Protein AF-A0A933Y8Z1-F1 (afdb_monomer_lite)

Secondary structure (DSSP, 8-state):
--------PPPHHHHHHHHHHHHHHSPPHHHHHHHHHHHHHHHHHHHHHHHHHHHHHHHHHHHHHHHHHHHHHHHHHHT----

Foldseek 3Di:
DDPPDPDPDDDPVNVVVVVVVVVVPDDDPVNVVVVVVVVVVVVVVVVVVCPVVVVVVVVVVVVVVVVVVVVQVVCVVVVNDDD

Structure (mmCIF, N/CA/C/O backbone):
data_AF-A0A933Y8Z1-F1
#
_entry.id   AF-A0A933Y8Z1-F1
#
loop_
_atom_site.group_PDB
_atom_site.id
_atom_site.type_symbol
_atom_site.label_atom_id
_atom_site.label_alt_id
_atom_site.label_comp_id
_atom_site.label_asym_id
_atom_site.label_entity_id
_atom_site.label_seq_id
_atom_site.pdbx_PDB_ins_code
_atom_site.Cartn_x
_atom_site.Cartn_y
_atom_site.Cartn_z
_atom_site.occupancy
_atom_site.B_iso_or_equiv
_atom_site.auth_seq_id
_atom_site.auth_comp_id
_atom_site.auth_asym_id
_atom_site.auth_atom_id
_atom_site.pdbx_PDB_model_num
ATOM 1 N N . MET A 1 1 ? -65.095 12.286 24.198 1.00 43.62 1 MET A N 1
ATOM 2 C CA . MET A 1 1 ? -64.133 12.305 25.324 1.00 43.62 1 MET A CA 1
ATOM 3 C C . MET A 1 1 ? -62.816 11.705 24.848 1.00 43.62 1 MET A C 1
ATOM 5 O O . MET A 1 1 ? -62.768 10.510 24.592 1.00 43.62 1 MET A O 1
ATOM 9 N N . ALA A 1 2 ? -61.779 12.519 24.631 1.00 49.81 2 ALA A N 1
ATOM 10 C CA . ALA A 1 2 ? -60.482 12.033 24.155 1.00 49.81 2 ALA A CA 1
ATOM 11 C C . ALA A 1 2 ? -59.668 11.456 25.328 1.00 49.81 2 ALA A C 1
ATOM 13 O O . ALA A 1 2 ? -59.403 12.158 26.305 1.00 49.81 2 ALA A O 1
ATOM 14 N N . LYS A 1 3 ? -59.289 10.173 25.245 1.00 52.72 3 LYS A N 1
ATOM 15 C CA . LYS A 1 3 ? -58.392 9.521 26.211 1.00 52.72 3 LYS A CA 1
ATOM 16 C C . LYS A 1 3 ? -57.018 10.197 26.145 1.00 52.72 3 LYS A C 1
ATOM 18 O O . LYS A 1 3 ? -56.299 10.037 25.165 1.00 52.72 3 LYS A O 1
ATOM 23 N N . LYS A 1 4 ? -56.654 10.950 27.188 1.00 55.53 4 LYS A N 1
ATOM 24 C CA . LYS A 1 4 ? -55.299 11.491 27.363 1.00 55.53 4 LYS A CA 1
ATOM 25 C C . LYS A 1 4 ? -54.340 10.322 27.593 1.00 55.53 4 LYS A C 1
ATOM 27 O O . LYS A 1 4 ? -54.329 9.734 28.669 1.00 55.53 4 LYS A O 1
ATOM 32 N N . THR A 1 5 ? -53.552 9.967 26.586 1.00 56.91 5 THR A N 1
ATOM 33 C CA . THR A 1 5 ? -52.430 9.037 26.742 1.00 56.91 5 THR A CA 1
ATOM 34 C C . THR A 1 5 ? -51.368 9.717 27.604 1.00 56.91 5 THR A C 1
ATOM 36 O O . THR A 1 5 ? -50.830 10.754 27.206 1.00 56.91 5 THR A O 1
ATOM 39 N N . SER A 1 6 ? -51.089 9.189 28.799 1.00 59.06 6 SER A N 1
ATOM 40 C CA . SER A 1 6 ? -50.006 9.708 29.635 1.00 59.06 6 SER A CA 1
ATOM 41 C C . SER A 1 6 ? -48.683 9.545 28.884 1.00 59.06 6 SER A C 1
ATOM 43 O O . SER A 1 6 ? -48.360 8.470 28.376 1.00 59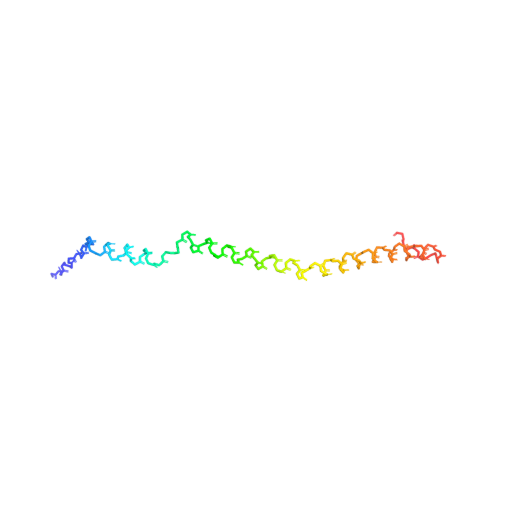.06 6 SER A O 1
ATOM 45 N N . LYS A 1 7 ? -47.921 10.635 28.747 1.00 64.12 7 LYS A N 1
ATOM 46 C CA . LYS A 1 7 ? -46.564 10.565 28.201 1.00 64.12 7 LYS A CA 1
ATOM 47 C C . LYS A 1 7 ? -45.740 9.711 29.168 1.00 64.12 7 LYS A C 1
ATOM 49 O O . LYS A 1 7 ? -45.519 10.129 30.301 1.00 64.12 7 LYS A O 1
ATOM 54 N N . LYS A 1 8 ? -45.328 8.508 28.748 1.00 67.50 8 LYS A N 1
ATOM 55 C CA . LYS A 1 8 ? -44.358 7.690 29.493 1.00 67.50 8 LYS A CA 1
ATOM 56 C C . LYS A 1 8 ? -43.084 8.522 29.652 1.00 67.50 8 LYS A C 1
ATOM 58 O O . LYS A 1 8 ? -42.431 8.821 28.656 1.00 67.50 8 LYS A O 1
ATOM 63 N N . GLY A 1 9 ? -42.778 8.933 30.880 1.00 72.44 9 GLY A N 1
ATOM 64 C CA . GLY A 1 9 ? -41.545 9.648 31.195 1.00 72.44 9 GLY A CA 1
ATOM 65 C C . GLY A 1 9 ? -40.317 8.776 30.928 1.00 72.44 9 GLY A C 1
ATOM 66 O O . GLY A 1 9 ? -40.385 7.546 31.015 1.00 72.44 9 GLY A O 1
ATOM 67 N N . VAL A 1 10 ? -39.202 9.416 30.582 1.00 82.62 10 VAL A N 1
ATOM 68 C CA . VAL A 1 10 ? -37.885 8.771 30.596 1.00 82.62 10 VAL A CA 1
ATOM 69 C C . VAL A 1 10 ? -37.500 8.572 32.060 1.00 82.62 10 VAL A C 1
ATOM 71 O O . VAL A 1 10 ? -37.575 9.520 32.839 1.00 82.62 10 VAL A O 1
ATOM 74 N N . THR A 1 11 ? -37.150 7.344 32.439 1.00 90.56 11 THR A N 1
ATOM 75 C CA . THR A 1 11 ? -36.714 7.017 33.802 1.00 90.56 11 THR A CA 1
ATOM 76 C C . THR A 1 11 ? -35.196 6.898 33.846 1.00 90.56 11 THR A C 1
ATOM 78 O O . THR A 1 11 ? -34.559 6.647 32.819 1.00 90.56 11 THR A O 1
ATOM 81 N N . THR A 1 12 ? -34.613 7.070 35.029 1.00 91.31 12 THR A N 1
ATOM 82 C CA . THR A 1 12 ? -33.166 6.956 35.247 1.00 91.31 12 THR A CA 1
ATOM 83 C C . THR A 1 12 ? -32.638 5.584 34.827 1.00 91.31 12 THR A C 1
ATOM 85 O O . THR A 1 12 ? -31.561 5.493 34.252 1.00 91.31 12 THR A O 1
ATOM 88 N N . GLU A 1 13 ? -33.425 4.526 35.021 1.00 90.12 13 GLU A N 1
ATOM 89 C CA . GLU A 1 13 ? -33.072 3.152 34.653 1.00 90.12 13 GLU A CA 1
ATOM 90 C C . GLU A 1 13 ? -32.915 2.998 33.138 1.00 90.12 13 GLU A C 1
ATOM 92 O O . GLU A 1 13 ? -31.947 2.401 32.681 1.00 90.12 13 GLU A O 1
ATOM 97 N N . LYS A 1 14 ? -33.814 3.607 32.351 1.00 88.75 14 LYS A N 1
ATOM 98 C CA . LYS A 1 14 ? -33.713 3.600 30.883 1.00 88.75 14 LYS A CA 1
ATOM 99 C C . LYS A 1 14 ? -32.512 4.388 30.381 1.00 88.75 14 LYS A C 1
ATOM 101 O O . LYS A 1 14 ? -31.942 4.045 29.354 1.00 88.75 14 LYS A O 1
ATOM 106 N N . ILE A 1 15 ? -32.146 5.460 31.083 1.00 90.00 15 ILE A N 1
ATOM 107 C CA . ILE A 1 15 ? -30.935 6.224 30.765 1.00 90.00 15 ILE A CA 1
ATOM 108 C C . ILE A 1 15 ? -29.704 5.358 31.047 1.00 90.00 15 ILE A C 1
ATOM 110 O O . ILE A 1 15 ? -28.806 5.301 30.214 1.00 90.00 15 ILE A O 1
ATOM 114 N N . LEU A 1 16 ? -29.682 4.648 32.179 1.00 91.69 16 LEU A N 1
ATOM 115 C CA . LEU A 1 16 ? -28.576 3.767 32.547 1.00 91.69 16 LEU A CA 1
ATOM 116 C C . LEU A 1 16 ? -28.397 2.615 31.550 1.00 91.69 16 LEU A C 1
ATOM 118 O O . LEU A 1 16 ? -27.276 2.346 31.134 1.00 91.69 16 LEU A O 1
ATOM 122 N N . GLU A 1 17 ? -29.495 1.975 31.144 1.00 90.44 17 GLU A N 1
ATOM 123 C CA . GLU A 1 17 ? -29.497 0.888 30.157 1.00 90.44 17 GLU A CA 1
ATOM 124 C C . GLU A 1 17 ? -28.871 1.336 28.830 1.00 90.44 17 GLU A C 1
ATOM 126 O O . GLU A 1 17 ? -27.998 0.659 28.293 1.00 90.44 17 GLU A O 1
ATOM 131 N N . VAL A 1 18 ? -29.242 2.525 28.344 1.00 89.00 18 VAL A N 1
ATOM 132 C CA . VAL A 1 18 ? -28.679 3.091 27.111 1.00 89.00 18 VAL A CA 1
ATOM 133 C C . VAL A 1 18 ? -27.200 3.442 27.273 1.00 89.00 18 VAL A C 1
ATOM 135 O O . VAL A 1 18 ? -26.414 3.186 26.367 1.00 89.00 18 VAL A O 1
ATOM 138 N N . VAL A 1 19 ? -26.791 4.007 28.412 1.00 88.56 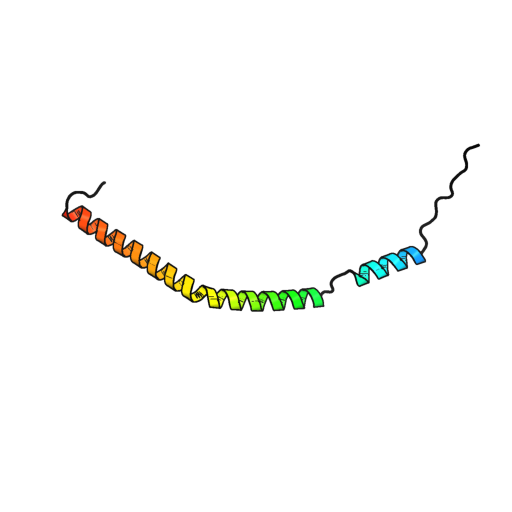19 VAL A N 1
ATOM 139 C CA . VAL A 1 19 ? -25.380 4.353 28.660 1.00 88.56 19 VAL A CA 1
ATOM 140 C C . VAL A 1 19 ? -24.501 3.102 28.732 1.00 88.56 19 VAL A C 1
ATOM 142 O O . VAL A 1 19 ? -23.389 3.116 28.206 1.00 88.56 19 VAL A O 1
ATOM 145 N N . LEU A 1 20 ? -24.993 2.020 29.341 1.00 89.19 20 LEU A N 1
ATOM 146 C CA . LEU A 1 20 ? -24.280 0.744 29.401 1.00 89.19 20 LEU A CA 1
ATOM 147 C C . LEU A 1 20 ? -24.152 0.107 28.011 1.00 89.19 20 LEU A C 1
ATOM 149 O O . LEU A 1 20 ? -23.041 -0.232 27.614 1.00 89.19 20 LEU A O 1
ATOM 153 N N . ASP A 1 21 ? -25.241 0.048 27.237 1.00 89.00 21 ASP A N 1
ATOM 154 C CA . ASP A 1 21 ? -25.219 -0.460 25.855 1.00 89.00 21 ASP A CA 1
ATOM 155 C C . ASP A 1 21 ? -24.287 0.369 24.951 1.00 89.00 21 ASP A C 1
ATOM 157 O O . ASP A 1 21 ? -23.547 -0.174 24.130 1.00 89.00 21 ASP A O 1
ATOM 161 N N . MET A 1 22 ? -24.254 1.695 25.129 1.00 85.19 22 MET A N 1
ATOM 162 C CA . MET A 1 22 ? -23.307 2.560 24.423 1.00 85.19 22 MET A CA 1
ATOM 163 C C . MET A 1 22 ? -21.859 2.248 24.803 1.00 85.19 22 MET A C 1
ATOM 165 O O . MET A 1 22 ? -21.014 2.148 23.917 1.00 85.19 22 MET A O 1
ATOM 169 N N . ASN A 1 23 ? -21.568 2.080 26.094 1.00 84.88 23 ASN A N 1
ATOM 170 C CA . ASN A 1 23 ? -20.217 1.798 26.568 1.00 84.88 23 ASN A CA 1
ATOM 171 C C . ASN A 1 23 ? -19.699 0.437 26.071 1.00 84.88 23 ASN A C 1
ATOM 173 O O . ASN A 1 23 ? -18.525 0.323 25.737 1.00 84.88 23 ASN A O 1
ATOM 177 N N . GLU A 1 24 ? -20.568 -0.571 25.961 1.00 83.81 24 GLU A N 1
ATOM 178 C CA . GLU A 1 24 ? -20.214 -1.891 25.418 1.00 83.81 24 GLU A CA 1
ATOM 179 C C . GLU A 1 24 ? -19.938 -1.873 23.907 1.00 83.81 24 GLU A C 1
ATOM 181 O O . GLU A 1 24 ? -19.138 -2.664 23.409 1.00 83.81 24 GLU A O 1
ATOM 186 N N . ARG A 1 25 ? -20.582 -0.969 23.159 1.00 82.81 25 ARG A N 1
ATOM 187 C CA . ARG A 1 25 ? -20.416 -0.848 21.698 1.00 82.81 25 ARG A CA 1
ATOM 188 C C . ARG A 1 25 ? -19.306 0.108 21.281 1.00 82.81 25 ARG A C 1
ATOM 190 O O . ARG A 1 25 ? -18.958 0.161 20.099 1.00 82.81 25 ARG A O 1
ATOM 197 N N . MET A 1 26 ? -18.786 0.906 22.207 1.00 87.00 26 MET A N 1
ATOM 198 C CA . MET A 1 26 ? -17.721 1.851 21.909 1.00 87.00 26 MET A CA 1
ATOM 199 C C . MET A 1 26 ? -16.386 1.122 21.809 1.00 87.00 26 MET A C 1
ATOM 201 O O . MET A 1 26 ? -15.926 0.494 22.757 1.00 87.00 26 MET A O 1
ATOM 205 N N . ALA A 1 27 ? -15.733 1.265 20.656 1.00 85.38 27 ALA A N 1
ATOM 206 C CA . ALA A 1 27 ? -14.331 0.904 20.535 1.00 85.38 27 ALA A CA 1
ATOM 207 C C . ALA A 1 27 ? -13.517 1.741 21.525 1.00 85.38 27 ALA A C 1
ATOM 209 O O . ALA A 1 27 ? -13.653 2.969 21.594 1.00 85.38 27 ALA A O 1
ATOM 210 N N . THR A 1 28 ? -12.673 1.070 22.296 1.00 88.62 28 THR A N 1
ATOM 211 C CA . THR A 1 28 ? -11.798 1.737 23.250 1.00 88.62 28 THR A CA 1
ATOM 212 C C . THR A 1 28 ? -10.595 2.342 22.532 1.00 88.62 28 THR A C 1
ATOM 214 O O . THR A 1 28 ? -10.278 2.020 21.382 1.00 88.62 28 THR A O 1
ATOM 217 N N . LYS A 1 29 ? -9.878 3.227 23.226 1.00 87.75 29 LYS A N 1
ATOM 218 C CA . LYS A 1 29 ? -8.607 3.758 22.725 1.00 87.75 29 LYS A CA 1
ATOM 219 C C . LYS A 1 29 ? -7.606 2.632 22.424 1.00 87.75 29 LYS A C 1
ATOM 221 O O . LYS A 1 29 ? -6.915 2.695 21.410 1.00 87.75 29 LYS A O 1
ATOM 226 N N . ASP A 1 30 ? -7.588 1.599 23.262 1.00 89.69 30 ASP A N 1
ATOM 227 C CA . ASP A 1 30 ? -6.691 0.450 23.127 1.00 89.69 30 ASP A CA 1
ATOM 228 C C . ASP A 1 30 ? -7.015 -0.375 21.875 1.00 89.69 30 ASP A C 1
ATOM 230 O O . ASP A 1 30 ? -6.109 -0.866 21.201 1.00 89.69 30 ASP A O 1
ATOM 234 N N . ASP A 1 31 ? -8.297 -0.495 21.516 1.00 90.06 31 ASP A N 1
ATOM 235 C CA . ASP A 1 31 ? -8.712 -1.162 20.277 1.00 90.06 31 ASP A CA 1
ATOM 236 C C . ASP A 1 31 ? -8.192 -0.412 19.048 1.00 90.06 31 ASP A C 1
ATOM 238 O O . ASP A 1 31 ? -7.666 -1.019 18.110 1.00 90.06 31 ASP A O 1
ATOM 242 N N . LEU A 1 32 ? -8.260 0.921 19.082 1.00 91.25 32 LEU A N 1
ATOM 243 C CA . LEU A 1 32 ? -7.732 1.775 18.022 1.00 91.25 32 LEU A CA 1
ATOM 244 C C . LEU A 1 32 ? -6.208 1.642 17.890 1.00 91.25 32 LEU A C 1
ATOM 246 O O . LEU A 1 32 ? -5.675 1.593 16.780 1.00 91.25 32 LEU A O 1
ATOM 250 N N . GLU A 1 33 ? -5.503 1.559 19.017 1.00 94.38 33 GLU A N 1
ATOM 251 C CA . GLU A 1 33 ? -4.049 1.420 19.054 1.00 94.38 33 GLU A CA 1
ATOM 252 C C . GLU A 1 33 ? -3.585 0.057 18.521 1.00 94.38 33 GLU A C 1
ATOM 254 O O . GLU A 1 33 ? -2.634 -0.009 17.738 1.00 94.38 33 GLU A O 1
ATOM 259 N N . LYS A 1 34 ? -4.310 -1.025 18.832 1.00 93.88 34 LYS A N 1
ATOM 260 C CA . LYS A 1 34 ? -4.058 -2.354 18.248 1.00 93.88 34 LYS A CA 1
ATOM 261 C C . LYS A 1 34 ? -4.217 -2.350 16.731 1.00 93.88 34 LYS A C 1
ATOM 263 O O . LYS A 1 34 ? -3.329 -2.835 16.030 1.00 93.88 34 LYS A O 1
ATOM 268 N N . VAL A 1 35 ? -5.314 -1.784 16.222 1.00 94.56 35 VAL A N 1
ATOM 269 C CA . VAL A 1 35 ? -5.565 -1.704 14.772 1.00 94.56 35 VAL A CA 1
ATOM 270 C C . VAL A 1 35 ? -4.491 -0.867 14.083 1.00 94.56 35 VAL A C 1
ATOM 272 O O . VAL A 1 35 ? -3.962 -1.277 13.052 1.00 94.56 35 VAL A O 1
ATOM 275 N N . LYS A 1 36 ? -4.110 0.273 14.670 1.00 94.25 36 LYS A N 1
ATOM 276 C CA . LYS A 1 36 ? -3.028 1.119 14.153 1.00 94.25 36 LYS A CA 1
ATOM 277 C C . LYS A 1 36 ? -1.711 0.348 14.043 1.00 94.25 36 LYS A C 1
ATOM 279 O O . LYS A 1 36 ? -1.059 0.407 13.005 1.00 94.25 36 LYS A O 1
ATOM 284 N N . ASN A 1 37 ? -1.329 -0.384 15.087 1.00 94.50 37 ASN A N 1
ATOM 285 C CA . ASN A 1 37 ? -0.076 -1.139 15.089 1.00 94.50 37 ASN A CA 1
ATOM 286 C C . ASN A 1 37 ? -0.086 -2.261 14.043 1.00 94.50 37 ASN A C 1
ATOM 288 O O . ASN A 1 37 ? 0.893 -2.431 13.322 1.00 94.50 37 ASN A O 1
ATOM 292 N N . GLN A 1 38 ? -1.205 -2.975 13.898 1.00 94.62 38 GLN A N 1
ATOM 293 C CA . GLN A 1 38 ? -1.360 -3.992 12.853 1.00 94.62 38 GLN A CA 1
ATOM 294 C C . GLN A 1 38 ? -1.295 -3.401 11.441 1.00 94.62 38 GLN A C 1
ATOM 296 O O . GLN A 1 38 ? -0.696 -4.003 10.553 1.00 94.62 38 GLN A O 1
ATOM 301 N N . LEU A 1 39 ? -1.897 -2.228 11.224 1.00 95.25 39 LEU A N 1
ATOM 302 C CA . LEU A 1 39 ? -1.823 -1.534 9.940 1.00 95.25 39 LEU A CA 1
ATOM 303 C C . LEU A 1 39 ? -0.396 -1.103 9.613 1.00 95.25 39 LEU A C 1
ATOM 305 O O . LEU A 1 39 ? 0.037 -1.303 8.485 1.00 95.25 39 LEU A O 1
ATOM 309 N N . ASN A 1 40 ? 0.340 -0.563 10.586 1.00 94.88 40 ASN A N 1
ATOM 310 C CA . ASN A 1 40 ? 1.722 -0.136 10.374 1.00 94.88 40 ASN A CA 1
ATOM 311 C C . ASN A 1 40 ? 2.624 -1.300 9.945 1.00 94.88 40 ASN A C 1
ATOM 313 O O . ASN A 1 40 ? 3.346 -1.157 8.966 1.00 94.88 40 ASN A O 1
ATOM 317 N N . LEU A 1 41 ? 2.519 -2.458 10.607 1.00 94.75 41 LEU A N 1
ATOM 318 C CA . LEU A 1 41 ? 3.288 -3.652 10.232 1.00 94.75 41 LEU A CA 1
ATOM 319 C C . LEU A 1 41 ? 2.988 -4.096 8.795 1.00 94.75 41 LEU A C 1
ATOM 321 O O . LEU A 1 41 ? 3.897 -4.330 8.010 1.00 94.75 41 LEU A O 1
ATOM 325 N N . ARG A 1 42 ? 1.706 -4.133 8.414 1.00 93.88 42 ARG A N 1
ATOM 326 C CA . ARG A 1 42 ? 1.311 -4.497 7.044 1.00 93.88 42 ARG A CA 1
ATOM 327 C C . ARG A 1 42 ? 1.770 -3.478 6.003 1.00 93.88 42 ARG A C 1
ATOM 329 O O . ARG A 1 42 ? 2.058 -3.850 4.873 1.00 93.88 42 ARG A O 1
ATOM 336 N N . ILE A 1 43 ? 1.801 -2.193 6.353 1.00 95.50 43 ILE A N 1
ATOM 337 C CA . ILE A 1 43 ? 2.325 -1.149 5.466 1.00 95.50 43 ILE A CA 1
ATOM 338 C C . ILE A 1 43 ? 3.822 -1.369 5.233 1.00 95.50 43 ILE A C 1
ATOM 340 O O . ILE A 1 43 ? 4.265 -1.258 4.094 1.00 95.50 43 ILE A O 1
ATOM 344 N N . GLU A 1 44 ? 4.585 -1.702 6.276 1.00 95.50 44 GLU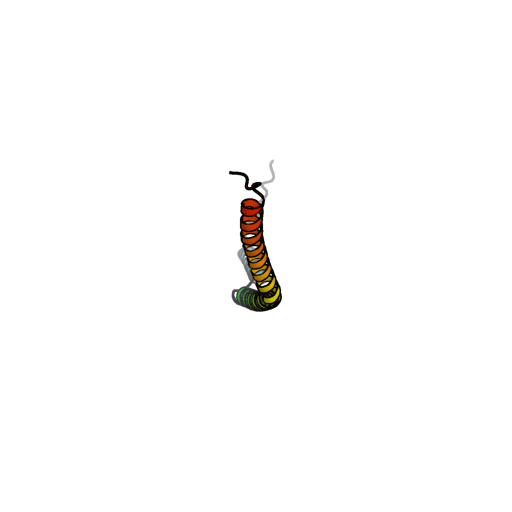 A N 1
ATOM 345 C CA . GLU A 1 44 ? 6.012 -2.016 6.149 1.00 95.50 44 GLU A CA 1
ATOM 346 C C . GLU A 1 44 ? 6.244 -3.239 5.251 1.00 95.50 44 GLU A C 1
ATOM 348 O O . GLU A 1 44 ? 7.019 -3.140 4.301 1.00 95.50 44 GLU A O 1
ATOM 353 N N . GLU A 1 45 ? 5.501 -4.330 5.459 1.00 95.00 45 GLU A N 1
ATOM 354 C CA . GLU A 1 45 ? 5.559 -5.530 4.605 1.00 95.00 45 GLU A CA 1
ATOM 355 C C . GLU A 1 45 ? 5.290 -5.196 3.127 1.00 95.00 45 GLU A C 1
ATOM 357 O O . GLU A 1 45 ? 6.059 -5.570 2.241 1.00 95.00 45 GLU A O 1
ATOM 362 N N .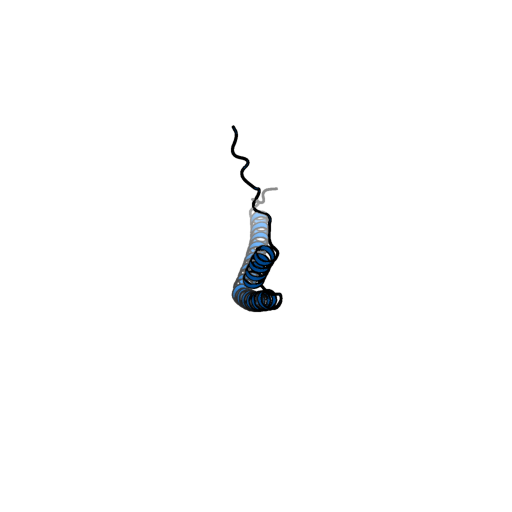 VAL A 1 46 ? 4.237 -4.419 2.845 1.00 95.81 46 VAL A N 1
ATOM 363 C CA . VAL A 1 46 ? 3.909 -4.003 1.472 1.00 95.81 46 VAL A CA 1
ATOM 364 C C . VAL A 1 46 ? 5.013 -3.130 0.873 1.00 95.81 46 VAL A C 1
ATOM 366 O O . VAL A 1 46 ? 5.338 -3.273 -0.304 1.00 95.81 46 VAL A O 1
ATOM 369 N N . LEU A 1 47 ? 5.610 -2.224 1.650 1.00 94.50 47 LEU A N 1
ATOM 370 C CA . LEU A 1 47 ? 6.705 -1.382 1.163 1.00 94.50 47 LEU A CA 1
ATOM 371 C C . LEU A 1 47 ? 7.946 -2.204 0.802 1.00 94.50 47 LEU A C 1
ATOM 373 O O . LEU A 1 47 ? 8.582 -1.911 -0.215 1.00 94.50 47 LEU A O 1
ATOM 377 N N . GLU A 1 48 ? 8.272 -3.230 1.589 1.00 95.62 48 GLU A N 1
ATOM 378 C CA . GLU A 1 48 ? 9.360 -4.161 1.278 1.00 95.62 48 GLU A CA 1
ATOM 379 C C . GLU A 1 48 ? 9.075 -4.946 -0.008 1.00 95.62 48 GLU A C 1
ATOM 381 O O . GLU A 1 48 ? 9.924 -5.001 -0.902 1.00 95.62 48 GLU A O 1
ATOM 386 N N . GLU A 1 49 ? 7.858 -5.474 -0.164 1.00 95.38 49 GLU A N 1
ATOM 387 C CA . GLU A 1 49 ? 7.447 -6.192 -1.376 1.00 95.38 49 GLU A CA 1
ATOM 388 C C . GLU A 1 49 ? 7.431 -5.302 -2.630 1.00 95.38 49 GLU A C 1
ATOM 390 O O . GLU A 1 49 ? 7.691 -5.776 -3.739 1.00 95.38 49 GLU A O 1
ATOM 395 N N . MET A 1 50 ? 7.157 -4.002 -2.483 1.00 95.50 50 MET A N 1
ATOM 396 C CA . MET A 1 50 ? 7.157 -3.051 -3.597 1.00 95.50 50 MET A CA 1
ATOM 397 C C . MET A 1 50 ? 8.558 -2.552 -3.987 1.00 95.50 50 MET A C 1
ATOM 399 O O . MET A 1 50 ? 8.721 -1.989 -5.076 1.00 95.50 50 MET A O 1
ATOM 403 N N . GLU A 1 51 ? 9.589 -2.752 -3.161 1.00 95.19 51 GLU A N 1
ATOM 404 C CA . GLU A 1 51 ? 10.940 -2.238 -3.428 1.00 95.19 51 GLU A CA 1
ATOM 405 C C . GLU A 1 51 ? 11.551 -2.753 -4.755 1.00 95.19 51 GLU A C 1
ATOM 407 O O . GLU A 1 51 ? 12.103 -1.943 -5.515 1.00 95.19 51 GLU A O 1
ATOM 412 N N . PRO A 1 52 ? 11.436 -4.051 -5.112 1.00 96.00 52 PRO A N 1
ATOM 413 C CA . PRO A 1 52 ? 11.904 -4.563 -6.398 1.00 96.00 52 PRO A CA 1
ATOM 414 C C . PRO A 1 52 ? 11.171 -3.932 -7.584 1.00 96.00 52 PRO A C 1
ATOM 416 O O . PRO A 1 52 ? 11.804 -3.615 -8.592 1.00 96.00 52 PRO A O 1
ATOM 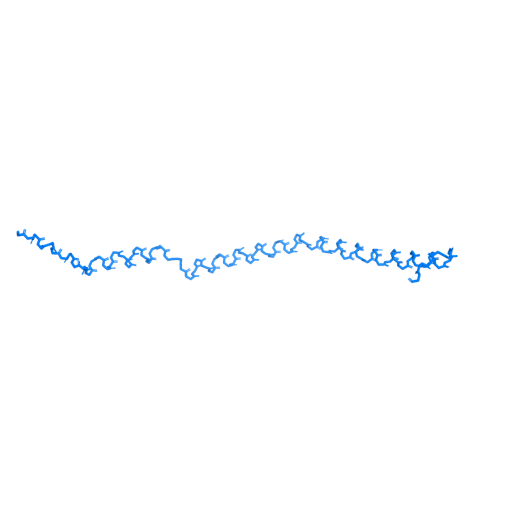419 N N . ILE A 1 53 ? 9.859 -3.703 -7.452 1.00 95.31 53 ILE A N 1
ATOM 420 C CA . ILE A 1 53 ? 9.035 -3.061 -8.485 1.00 95.31 53 ILE A CA 1
ATOM 421 C C . ILE A 1 53 ? 9.522 -1.629 -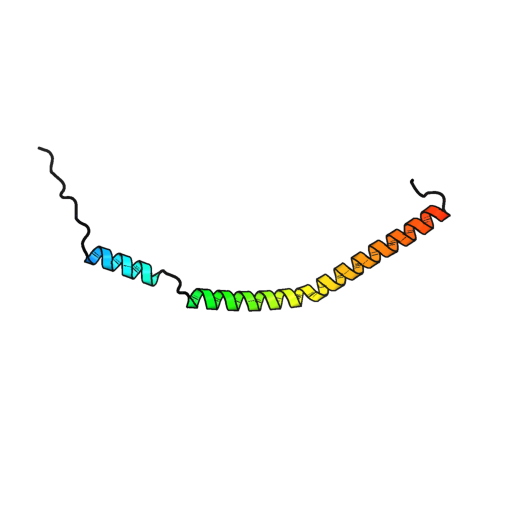8.704 1.00 95.31 53 ILE A C 1
ATOM 423 O O . ILE A 1 53 ? 9.771 -1.240 -9.843 1.00 95.31 53 ILE A O 1
ATOM 427 N N . ARG A 1 54 ? 9.749 -0.868 -7.623 1.00 94.75 54 ARG A N 1
ATOM 428 C CA . ARG A 1 54 ? 10.309 0.490 -7.707 1.00 94.75 54 ARG A CA 1
ATOM 429 C C . ARG A 1 54 ? 11.639 0.496 -8.463 1.00 94.75 54 ARG A C 1
ATOM 431 O O . ARG A 1 54 ? 11.802 1.254 -9.411 1.00 94.75 54 ARG A O 1
ATOM 438 N N . LYS A 1 55 ? 12.567 -0.395 -8.090 1.00 95.00 55 LYS A N 1
ATOM 439 C CA . LYS A 1 55 ? 13.884 -0.512 -8.743 1.00 95.00 55 LYS A CA 1
ATOM 440 C C . LYS A 1 55 ? 13.776 -0.885 -10.224 1.00 95.00 55 LYS A C 1
ATOM 442 O O . LYS A 1 55 ? 14.590 -0.423 -11.020 1.00 95.00 55 LYS A O 1
ATOM 447 N N . ALA A 1 56 ? 12.823 -1.740 -10.592 1.00 95.75 56 ALA A N 1
ATOM 448 C CA . ALA A 1 56 ? 12.586 -2.108 -11.985 1.00 95.75 56 ALA A CA 1
ATOM 449 C C . ALA A 1 56 ? 12.068 -0.910 -12.793 1.00 95.75 56 ALA A C 1
ATOM 451 O O . ALA A 1 56 ? 12.638 -0.586 -13.830 1.00 95.75 56 ALA A O 1
ATOM 452 N N . VAL A 1 57 ? 11.069 -0.196 -12.264 1.00 95.19 57 VAL A N 1
ATOM 453 C CA . VAL A 1 57 ? 10.504 1.003 -12.899 1.00 95.19 57 VAL A CA 1
ATOM 454 C C . VAL A 1 57 ? 11.561 2.095 -13.079 1.00 95.19 57 VAL A C 1
ATOM 456 O O . VAL A 1 57 ? 11.638 2.686 -14.155 1.00 95.19 57 VAL A O 1
ATOM 459 N N . ASP A 1 58 ? 12.413 2.330 -12.078 1.00 94.50 58 ASP A N 1
ATOM 460 C CA . ASP A 1 58 ? 13.500 3.314 -12.177 1.00 94.50 58 ASP A CA 1
ATOM 461 C C . ASP A 1 58 ? 14.485 2.966 -13.309 1.00 94.50 58 ASP A C 1
ATOM 463 O O . ASP A 1 58 ? 14.863 3.832 -14.103 1.00 94.50 58 ASP A O 1
ATOM 467 N N . LYS A 1 59 ? 14.867 1.687 -13.430 1.00 95.12 59 LYS A N 1
ATOM 468 C CA . LYS A 1 59 ? 15.744 1.212 -14.515 1.00 95.12 59 LYS A CA 1
ATOM 469 C C . LYS A 1 59 ? 15.090 1.342 -15.886 1.00 95.12 59 LYS A C 1
ATOM 471 O O . LYS A 1 59 ? 15.752 1.751 -16.841 1.00 95.12 59 LYS A O 1
ATOM 476 N N . ASP A 1 60 ? 13.809 1.010 -15.993 1.00 94.62 60 ASP A N 1
ATOM 477 C CA . ASP A 1 60 ? 13.067 1.126 -17.247 1.00 94.62 60 ASP A CA 1
ATOM 478 C C . ASP A 1 60 ? 12.936 2.594 -17.671 1.00 94.62 60 ASP A C 1
ATOM 480 O O . ASP A 1 60 ? 13.145 2.924 -18.842 1.00 94.62 60 ASP A O 1
ATOM 484 N N . ALA A 1 61 ? 12.691 3.500 -16.722 1.00 95.12 61 ALA A N 1
ATOM 485 C CA . ALA A 1 61 ? 12.666 4.936 -16.978 1.00 95.12 61 ALA A CA 1
ATOM 486 C C . ALA A 1 61 ? 14.020 5.444 -17.506 1.00 95.12 61 ALA A C 1
ATOM 488 O O . ALA A 1 61 ? 14.067 6.165 -18.509 1.00 95.12 61 ALA A O 1
ATOM 489 N N . GLU A 1 62 ? 15.132 5.026 -16.893 1.00 96.38 62 GLU A N 1
ATOM 490 C CA . GLU A 1 62 ? 16.477 5.358 -17.376 1.00 96.38 62 GLU A CA 1
ATOM 491 C C . GLU A 1 62 ? 16.716 4.822 -18.798 1.00 96.38 62 GLU A C 1
ATOM 493 O O . GLU A 1 62 ? 17.246 5.528 -19.667 1.00 96.38 62 GLU A O 1
ATOM 498 N N . MET A 1 63 ? 16.280 3.591 -19.067 1.00 95.88 63 MET A N 1
ATOM 499 C CA . MET A 1 63 ? 16.407 2.967 -20.379 1.00 95.88 63 MET A CA 1
ATOM 500 C C . MET A 1 63 ? 15.633 3.739 -21.454 1.00 95.88 63 MET A C 1
ATOM 502 O O . MET A 1 63 ? 16.176 3.989 -22.533 1.00 95.88 63 MET A O 1
ATOM 506 N N . VAL A 1 64 ? 14.399 4.164 -21.168 1.00 96.12 64 VAL A N 1
ATOM 507 C CA . VAL A 1 64 ? 13.580 4.974 -22.085 1.00 96.12 64 VAL A CA 1
ATOM 508 C C . VAL A 1 64 ? 14.271 6.298 -22.410 1.00 96.12 64 VAL A C 1
ATOM 510 O O . VAL A 1 64 ? 14.384 6.661 -23.583 1.00 96.12 64 VAL A O 1
ATOM 513 N N . VAL A 1 65 ? 14.810 6.992 -21.403 1.00 95.75 65 VAL A N 1
ATOM 514 C CA . VAL A 1 65 ? 15.549 8.249 -21.607 1.00 95.75 65 VAL A CA 1
ATOM 515 C C . VAL A 1 65 ? 16.791 8.028 -22.474 1.00 95.75 65 VAL A C 1
ATOM 517 O O . VAL A 1 65 ? 17.056 8.800 -23.401 1.00 95.75 65 VAL A O 1
ATOM 520 N N . ASN A 1 66 ? 17.553 6.966 -22.208 1.00 96.25 66 ASN A N 1
ATOM 521 C CA . ASN A 1 66 ? 18.744 6.633 -22.987 1.00 96.25 66 ASN A CA 1
ATOM 522 C C . ASN A 1 66 ? 18.403 6.262 -24.434 1.00 96.25 66 ASN A C 1
ATOM 524 O O . ASN A 1 66 ? 19.092 6.702 -25.359 1.00 96.25 66 ASN A O 1
ATOM 528 N N . HIS A 1 67 ? 17.327 5.507 -24.658 1.00 96.69 67 HIS A N 1
ATOM 529 C CA . HIS A 1 67 ? 16.831 5.234 -26.002 1.00 96.69 67 HIS A CA 1
ATOM 530 C C . HIS A 1 67 ? 16.399 6.509 -26.720 1.00 96.69 67 HIS A C 1
ATOM 532 O O . HIS A 1 67 ? 16.821 6.706 -27.856 1.00 96.69 67 HIS A O 1
ATOM 538 N N . GLY A 1 68 ? 15.672 7.411 -26.056 1.00 94.25 68 GLY A N 1
ATOM 539 C CA . GLY A 1 68 ? 15.299 8.710 -26.621 1.00 94.25 68 GLY A CA 1
ATOM 540 C C . GLY A 1 68 ? 16.517 9.496 -27.113 1.00 94.25 68 GLY A C 1
ATOM 541 O O . GLY A 1 68 ? 16.576 9.883 -28.277 1.00 94.25 68 GLY A O 1
ATOM 542 N N . LYS A 1 69 ? 17.559 9.623 -26.277 1.00 95.31 69 LYS A N 1
ATOM 543 C CA . LYS A 1 69 ? 18.825 10.277 -26.664 1.00 95.31 69 LYS A CA 1
ATOM 544 C C . LYS A 1 69 ? 19.467 9.626 -27.894 1.00 95.31 69 LYS A C 1
ATOM 546 O O . LYS A 1 69 ? 19.930 10.326 -28.794 1.00 95.31 69 LYS A O 1
ATOM 551 N N . ARG A 1 70 ? 19.515 8.289 -27.938 1.00 94.75 70 ARG A N 1
ATOM 552 C CA . ARG A 1 70 ? 20.094 7.537 -29.066 1.00 94.75 70 ARG A CA 1
ATOM 553 C C . ARG A 1 70 ? 19.294 7.734 -30.349 1.00 94.75 70 ARG A C 1
ATOM 555 O O . ARG A 1 70 ? 19.901 7.961 -31.392 1.00 94.75 70 ARG A O 1
ATOM 562 N N . ILE A 1 71 ? 17.967 7.677 -30.265 1.00 94.81 71 ILE A N 1
ATOM 563 C CA . ILE A 1 71 ? 17.062 7.920 -31.391 1.00 94.81 71 ILE A CA 1
ATOM 564 C C . ILE A 1 71 ? 17.310 9.320 -31.949 1.00 94.81 71 ILE A C 1
ATOM 566 O O . ILE A 1 71 ? 17.604 9.439 -33.131 1.00 94.81 71 ILE A O 1
ATOM 570 N N . THR A 1 72 ? 17.363 10.352 -31.102 1.00 92.69 72 THR A N 1
ATOM 571 C CA . THR A 1 72 ? 17.650 11.725 -31.548 1.00 92.69 72 THR A CA 1
ATOM 572 C C . THR A 1 72 ? 18.989 11.843 -32.286 1.00 92.69 72 THR A C 1
ATOM 574 O O . THR A 1 72 ? 19.097 12.560 -33.281 1.00 92.69 72 THR A O 1
ATOM 577 N N . VAL A 1 73 ? 20.037 11.141 -31.837 1.00 94.12 73 VAL A N 1
ATOM 578 C CA . VAL A 1 73 ? 21.326 11.115 -32.555 1.00 94.12 73 VAL A CA 1
ATOM 579 C C . VAL A 1 73 ? 21.183 10.459 -33.930 1.00 94.12 73 VAL A C 1
ATOM 581 O O . VAL A 1 73 ? 21.745 10.962 -34.905 1.00 94.12 73 VAL A O 1
ATOM 584 N N . LEU A 1 74 ? 20.446 9.352 -34.024 1.00 93.81 74 LEU A N 1
ATOM 585 C CA . LEU A 1 74 ? 20.209 8.648 -35.284 1.00 93.81 74 LEU A CA 1
ATOM 586 C C . LEU A 1 74 ? 19.360 9.481 -36.251 1.00 93.81 74 LEU A C 1
ATOM 588 O O . LEU A 1 74 ? 19.739 9.627 -37.410 1.00 93.81 74 LEU A O 1
ATOM 592 N N . GLU A 1 75 ? 18.282 10.101 -35.776 1.00 93.56 75 GLU A N 1
ATOM 593 C CA . GLU A 1 75 ? 17.419 10.985 -36.567 1.00 93.56 75 GLU A CA 1
ATOM 594 C C . GLU A 1 75 ? 18.204 12.147 -37.182 1.00 93.56 75 GLU A C 1
ATOM 596 O O . GLU A 1 75 ? 18.055 12.443 -38.369 1.00 93.56 75 GLU A O 1
ATOM 601 N N . ARG A 1 76 ? 19.106 12.761 -36.401 1.00 91.06 76 ARG A N 1
ATOM 602 C CA . ARG A 1 76 ? 20.007 13.816 -36.892 1.00 91.06 76 ARG A CA 1
ATOM 603 C C . ARG A 1 76 ? 20.945 13.311 -37.984 1.00 91.06 76 ARG A C 1
ATOM 605 O O . ARG A 1 76 ? 21.142 14.007 -38.973 1.00 91.06 76 ARG A O 1
ATOM 612 N N . ARG A 1 77 ? 21.517 12.111 -37.828 1.00 92.62 77 ARG A N 1
ATOM 613 C CA . ARG A 1 77 ? 22.422 11.516 -38.830 1.00 92.62 77 ARG A CA 1
ATOM 614 C C . ARG A 1 77 ? 21.705 11.140 -40.123 1.00 92.62 77 ARG A C 1
ATOM 616 O O . ARG A 1 77 ? 22.309 11.231 -41.183 1.00 92.62 77 ARG A O 1
ATOM 623 N N . MET A 1 78 ? 20.444 10.725 -40.036 1.00 92.12 78 MET A N 1
ATOM 624 C CA . MET A 1 78 ? 19.640 10.352 -41.203 1.00 92.12 78 MET A CA 1
ATOM 625 C C . MET A 1 78 ? 18.918 11.541 -41.854 1.00 92.12 78 MET A C 1
ATOM 627 O O . MET A 1 78 ? 18.257 11.357 -42.869 1.00 92.12 78 MET A O 1
ATOM 631 N N . GLY A 1 79 ? 19.019 12.751 -41.289 1.00 89.56 79 GLY A N 1
ATOM 632 C CA . GLY A 1 79 ? 18.346 13.940 -41.822 1.00 89.56 79 GLY A CA 1
ATOM 633 C C . GLY A 1 79 ? 16.818 13.910 -41.689 1.00 89.56 79 GLY A C 1
ATOM 634 O O . GLY A 1 79 ? 16.138 14.671 -42.369 1.00 89.56 79 GLY A O 1
ATOM 635 N N . VAL A 1 80 ? 16.281 13.047 -40.820 1.00 90.56 80 VAL A N 1
ATOM 636 C CA . VAL A 1 80 ? 14.833 12.875 -40.579 1.00 90.56 80 VAL A CA 1
ATOM 637 C C . VAL A 1 80 ? 14.374 13.500 -39.263 1.00 90.56 80 VAL A C 1
ATOM 639 O O . VAL A 1 80 ? 13.230 13.315 -38.864 1.00 90.56 80 VAL A O 1
ATOM 642 N N . ALA A 1 81 ? 15.259 14.225 -38.572 1.00 81.31 81 ALA A N 1
ATOM 643 C CA . ALA A 1 81 ? 14.912 14.929 -37.345 1.00 81.31 81 ALA A CA 1
ATOM 644 C C . ALA A 1 81 ? 13.788 15.941 -37.620 1.00 81.31 81 ALA A C 1
ATOM 646 O O . ALA A 1 81 ? 14.003 16.972 -38.262 1.00 81.31 81 ALA A O 1
ATOM 647 N N . THR A 1 82 ? 12.586 15.637 -37.138 1.00 69.38 82 THR A N 1
ATOM 648 C CA . THR A 1 82 ? 11.469 16.583 -37.096 1.00 69.38 82 THR A CA 1
ATOM 649 C C . THR A 1 82 ? 11.837 17.748 -36.174 1.00 69.38 82 THR A C 1
ATOM 651 O O . THR A 1 82 ? 12.366 17.523 -35.086 1.00 69.38 82 THR A O 1
ATOM 654 N N . LYS A 1 83 ? 11.630 18.982 -36.657 1.00 60.31 83 LYS A N 1
ATOM 655 C CA . LYS A 1 83 ? 11.893 20.229 -35.918 1.00 60.31 83 LYS A CA 1
ATOM 656 C C . LYS A 1 83 ? 11.122 20.303 -34.607 1.00 60.31 83 LYS A C 1
ATOM 658 O O . LYS A 1 83 ? 9.936 19.910 -34.621 1.00 60.31 83 LYS A O 1
#

Radius of gyration: 34.45 Å; chains: 1; bounding box: 87×26×77 Å

Sequence (83 aa):
MAKKTSKKGVTTEKILEVVLDMNERMATKDDLEKVKNQLNLRIEEVLEEMEPIRKAVDKDAEMVVNHGKRITVLERRMGVATK

pLDDT: mean 87.96, std 12.16, range [43.62, 96.69]